Protein AF-X1T0F1-F1 (afdb_monomer_lite)

Structure (mmCIF, N/CA/C/O backbone):
data_AF-X1T0F1-F1
#
_entry.id   AF-X1T0F1-F1
#
loop_
_atom_site.group_PDB
_atom_site.id
_atom_site.type_symbol
_atom_site.label_atom_id
_atom_site.label_alt_id
_atom_site.label_comp_id
_atom_site.label_asym_id
_atom_site.label_entity_id
_atom_site.label_seq_id
_atom_site.pdbx_PDB_ins_code
_atom_site.Cartn_x
_atom_site.Cartn_y
_atom_site.Cartn_z
_atom_site.occupancy
_atom_site.B_iso_or_equiv
_atom_site.auth_seq_id
_atom_site.auth_comp_id
_atom_site.auth_asym_id
_atom_site.auth_atom_id
_atom_site.pdbx_PDB_model_num
ATOM 1 N N . ALA A 1 1 ? -6.357 20.536 0.862 1.00 38.81 1 ALA A N 1
ATOM 2 C CA . ALA A 1 1 ? -6.909 20.711 -0.493 1.00 38.81 1 ALA A CA 1
ATOM 3 C C . ALA A 1 1 ? -5.711 20.722 -1.430 1.00 38.81 1 ALA A C 1
ATOM 5 O O . ALA A 1 1 ? -4.717 21.283 -1.010 1.00 38.81 1 ALA A O 1
ATOM 6 N N . GLU A 1 2 ? -5.772 20.103 -2.612 1.00 41.88 2 GLU A N 1
ATOM 7 C CA . GLU A 1 2 ? -4.746 20.274 -3.667 1.00 41.88 2 GLU A CA 1
ATOM 8 C C . GLU A 1 2 ? -3.385 19.545 -3.539 1.00 41.88 2 GLU A C 1
ATOM 10 O O . GLU A 1 2 ? -2.365 20.178 -3.775 1.00 41.88 2 GLU A O 1
ATOM 15 N N . ASP A 1 3 ? -3.276 18.230 -3.307 1.00 52.44 3 ASP A N 1
ATOM 16 C CA . ASP A 1 3 ? -1.911 17.651 -3.439 1.00 52.44 3 ASP A CA 1
ATOM 17 C C . ASP A 1 3 ? -1.378 17.726 -4.892 1.00 52.44 3 ASP A C 1
ATOM 19 O O . ASP A 1 3 ? -0.166 17.714 -5.091 1.00 52.44 3 ASP A O 1
ATOM 23 N N . ARG A 1 4 ? -2.259 17.929 -5.894 1.00 55.28 4 ARG A N 1
ATOM 24 C CA . ARG A 1 4 ? -1.913 18.413 -7.255 1.00 55.28 4 ARG A CA 1
ATOM 25 C C . ARG A 1 4 ? -2.956 19.332 -7.930 1.00 55.28 4 ARG A C 1
ATOM 27 O O . ARG A 1 4 ? -2.794 19.678 -9.094 1.00 55.28 4 ARG A O 1
ATOM 34 N N . GLY A 1 5 ? -4.004 19.759 -7.212 1.00 61.00 5 GLY A N 1
ATOM 35 C CA . GLY A 1 5 ? -5.166 20.449 -7.807 1.00 61.00 5 GLY A CA 1
ATOM 36 C C . GLY A 1 5 ? -5.924 19.564 -8.813 1.00 61.00 5 GLY A C 1
ATOM 37 O O . GLY A 1 5 ? -5.440 18.505 -9.192 1.00 61.00 5 GLY A O 1
ATOM 38 N N . ILE A 1 6 ? -7.139 19.948 -9.210 1.00 74.81 6 ILE A N 1
ATOM 39 C CA . ILE A 1 6 ? -7.804 19.353 -10.383 1.00 74.81 6 ILE A CA 1
ATOM 40 C C . ILE A 1 6 ? -7.590 20.335 -11.534 1.00 74.81 6 ILE A C 1
ATOM 42 O O . ILE A 1 6 ? -7.916 21.513 -11.386 1.00 74.81 6 ILE A O 1
ATOM 46 N N . SER A 1 7 ? -7.047 19.870 -12.654 1.00 78.81 7 SER A N 1
ATOM 47 C CA . SER A 1 7 ? -6.971 20.631 -13.907 1.00 78.81 7 SER A CA 1
ATOM 48 C C . SER A 1 7 ? -7.656 19.853 -15.032 1.00 78.81 7 SER A C 1
ATOM 50 O O . SER A 1 7 ? -7.959 18.671 -14.865 1.00 78.81 7 SER A O 1
ATOM 52 N N . GLU A 1 8 ? -7.915 20.496 -16.176 1.00 74.38 8 GLU A N 1
ATOM 53 C CA . GLU A 1 8 ? -8.497 19.816 -17.350 1.00 74.38 8 GLU A CA 1
ATOM 54 C C . GLU A 1 8 ? -7.700 18.563 -17.755 1.00 74.38 8 GLU A C 1
ATOM 56 O O . GLU A 1 8 ? -8.297 17.556 -18.131 1.00 74.38 8 GLU A O 1
ATOM 61 N N . ASP A 1 9 ? -6.377 18.587 -17.569 1.00 78.00 9 ASP A N 1
ATOM 62 C CA . ASP A 1 9 ? -5.470 17.487 -17.913 1.00 78.00 9 ASP A CA 1
ATOM 63 C C . ASP A 1 9 ? -5.112 16.573 -16.724 1.00 78.00 9 ASP A C 1
ATOM 65 O O . ASP A 1 9 ? -4.380 15.594 -16.881 1.00 78.00 9 ASP A O 1
ATOM 69 N N . TYR A 1 10 ? -5.598 16.875 -15.516 1.00 78.00 10 TYR A N 1
ATOM 70 C CA . TYR A 1 10 ? -5.270 16.133 -14.299 1.00 78.00 10 TYR A CA 1
ATOM 71 C C . TYR A 1 10 ? -6.488 16.048 -13.371 1.00 78.00 10 TYR A C 1
ATOM 73 O O . TYR A 1 10 ? -6.728 16.902 -12.515 1.00 78.00 10 TYR A O 1
ATOM 81 N N . ILE A 1 11 ? -7.278 14.990 -13.566 1.00 83.44 11 ILE A N 1
ATOM 82 C CA . ILE A 1 11 ? -8.525 14.736 -12.823 1.00 83.44 11 ILE A CA 1
ATOM 83 C C . ILE A 1 11 ? -8.316 13.685 -11.726 1.00 83.44 11 ILE A C 1
ATOM 85 O O . ILE A 1 11 ? -8.919 13.770 -10.656 1.00 83.44 11 ILE A O 1
ATOM 89 N N . ILE A 1 12 ? -7.456 12.695 -11.979 1.00 83.88 12 ILE A N 1
ATOM 90 C CA . ILE A 1 12 ? -7.156 11.600 -11.053 1.00 83.88 12 ILE A CA 1
ATOM 91 C C . ILE A 1 12 ? -5.645 11.351 -10.983 1.00 83.88 12 ILE A C 1
ATOM 93 O O . ILE A 1 12 ? -4.949 11.594 -11.972 1.00 83.88 12 ILE A O 1
ATOM 97 N N . PRO A 1 13 ? -5.137 10.835 -9.850 1.00 83.88 13 PRO A N 1
ATOM 98 C CA . PRO A 1 13 ? -3.736 10.459 -9.728 1.00 83.88 13 PRO A CA 1
ATOM 99 C C . PRO A 1 13 ? -3.321 9.422 -10.763 1.00 83.88 13 PRO A C 1
ATOM 101 O O . PRO A 1 13 ? -4.090 8.531 -11.130 1.00 83.88 13 PRO A O 1
ATOM 104 N N . THR A 1 14 ? -2.070 9.513 -11.199 1.00 88.56 14 THR A N 1
ATOM 105 C CA . THR A 1 14 ? -1.490 8.506 -12.089 1.00 88.56 14 THR A CA 1
ATOM 106 C C . THR A 1 14 ? -1.084 7.251 -11.314 1.00 88.56 14 THR A C 1
ATOM 108 O O . THR A 1 14 ? -0.801 7.301 -10.119 1.00 88.56 14 THR A O 1
ATOM 111 N N . MET A 1 15 ? -0.951 6.112 -12.002 1.00 88.56 15 MET A N 1
ATOM 112 C CA . MET A 1 15 ? -0.453 4.866 -11.387 1.00 88.56 15 MET A CA 1
ATOM 113 C C . MET A 1 15 ? 0.969 4.983 -10.805 1.00 88.56 15 MET A C 1
ATOM 115 O O . MET A 1 15 ? 1.389 4.130 -10.022 1.00 88.56 15 MET A O 1
ATOM 119 N N . GLY A 1 16 ? 1.727 6.016 -11.191 1.00 86.50 16 GLY A N 1
ATOM 120 C CA . GLY A 1 16 ? 3.043 6.314 -10.624 1.00 86.50 16 GLY A CA 1
ATOM 121 C C . GLY A 1 16 ? 2.987 6.940 -9.227 1.00 86.50 16 GLY A C 1
ATOM 122 O O . GLY A 1 16 ? 3.962 6.839 -8.486 1.00 86.50 16 GLY A O 1
ATOM 123 N N . GLU A 1 17 ? 1.857 7.540 -8.851 1.00 88.50 17 GLU A N 1
ATOM 124 C CA . GLU A 1 17 ? 1.643 8.247 -7.581 1.00 88.50 17 GLU A CA 1
ATOM 125 C C . GLU A 1 17 ? 1.147 7.284 -6.504 1.00 88.50 17 GLU A C 1
ATOM 127 O O . GLU A 1 17 ? 0.007 7.314 -6.038 1.00 88.50 17 GLU A O 1
ATOM 132 N N . TRP A 1 18 ? 2.024 6.360 -6.139 1.00 89.88 18 TRP A N 1
ATOM 133 C CA . TRP A 1 18 ? 1.683 5.231 -5.286 1.00 89.88 18 TRP A CA 1
ATOM 134 C C . TRP A 1 18 ? 1.351 5.625 -3.836 1.00 89.88 18 TRP A C 1
ATOM 136 O O . TRP A 1 18 ? 0.657 4.880 -3.143 1.00 89.88 18 TRP A O 1
ATOM 146 N N . GLU A 1 19 ? 1.786 6.800 -3.375 1.00 89.81 19 GLU A N 1
ATOM 147 C CA . GLU A 1 19 ? 1.494 7.338 -2.043 1.00 89.81 19 GLU A CA 1
ATOM 148 C C . GLU A 1 19 ? -0.017 7.525 -1.816 1.00 89.81 19 GLU A C 1
ATOM 150 O O . GLU A 1 19 ? -0.516 7.408 -0.691 1.00 89.81 19 GLU A O 1
ATOM 155 N N . VAL A 1 20 ? -0.775 7.755 -2.893 1.00 92.38 20 VAL A N 1
ATOM 156 C CA . VAL A 1 20 ? -2.239 7.873 -2.863 1.00 92.38 20 VAL A CA 1
ATOM 157 C C . VAL A 1 20 ? -2.882 6.569 -2.378 1.00 92.38 20 VAL A C 1
ATOM 159 O O . VAL A 1 20 ? -3.823 6.620 -1.581 1.00 92.38 20 VAL A O 1
ATOM 162 N N . PHE A 1 21 ? -2.335 5.412 -2.765 1.00 92.44 21 PHE A N 1
ATOM 163 C CA . PHE A 1 21 ? -2.856 4.104 -2.354 1.00 92.44 21 PHE A CA 1
ATOM 164 C C . PHE A 1 21 ? -2.638 3.824 -0.863 1.00 92.44 21 PHE A C 1
ATOM 166 O O . PHE A 1 21 ? -3.458 3.147 -0.245 1.00 92.44 21 PHE A O 1
ATOM 173 N N . ILE A 1 22 ? -1.587 4.382 -0.244 1.00 95.19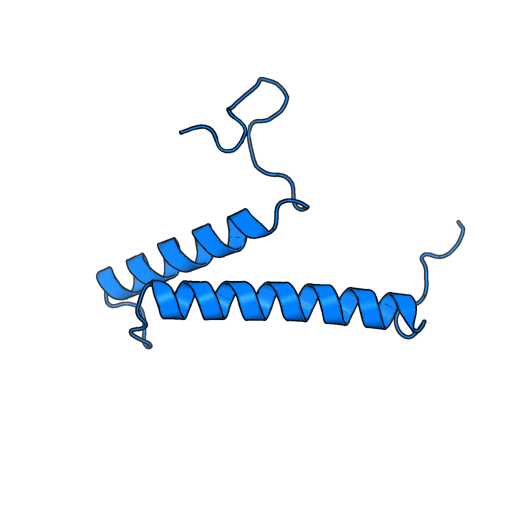 22 ILE A N 1
ATOM 174 C CA . ILE A 1 22 ? -1.404 4.301 1.217 1.00 95.19 22 ILE A CA 1
ATOM 175 C C . ILE A 1 22 ? -2.569 5.011 1.907 1.00 95.19 22 ILE A C 1
ATOM 177 O O . ILE A 1 22 ? -3.209 4.457 2.802 1.00 95.19 22 ILE A O 1
ATOM 181 N N . ARG A 1 23 ? -2.866 6.243 1.475 1.00 93.94 23 ARG A N 1
ATOM 182 C CA . ARG A 1 23 ? -3.947 7.047 2.055 1.00 93.94 23 ARG A CA 1
ATOM 183 C C . ARG A 1 23 ? -5.300 6.359 1.884 1.00 93.94 23 ARG A C 1
ATOM 185 O O . ARG A 1 23 ? -6.073 6.314 2.838 1.00 93.94 23 ARG A O 1
ATOM 192 N N . GLU A 1 24 ? -5.569 5.819 0.699 1.00 9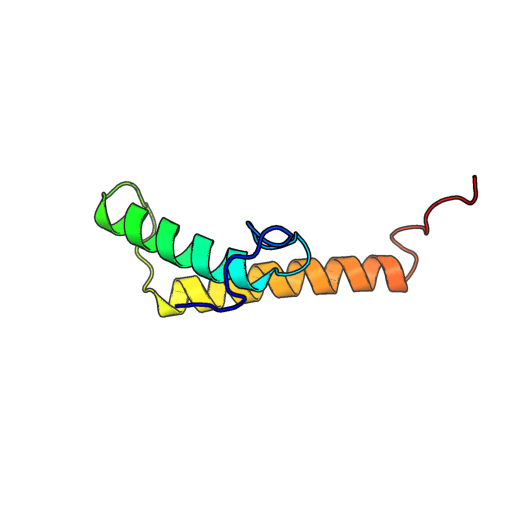4.94 24 GLU A N 1
ATOM 193 C CA . GLU A 1 24 ? -6.789 5.061 0.417 1.00 94.94 24 GLU A CA 1
ATOM 194 C C . GLU A 1 24 ? -6.918 3.840 1.337 1.00 94.94 24 GLU A C 1
ATOM 196 O O . GLU A 1 24 ? -7.926 3.706 2.031 1.00 94.94 24 GLU A O 1
ATOM 201 N N . ALA A 1 25 ? -5.879 3.003 1.423 1.00 95.88 25 ALA A N 1
ATOM 202 C CA . ALA A 1 25 ? -5.883 1.801 2.256 1.00 95.88 25 ALA A CA 1
ATOM 203 C C . ALA A 1 25 ? -6.159 2.115 3.735 1.00 95.88 25 ALA A C 1
ATOM 205 O O . ALA A 1 25 ? -6.931 1.413 4.393 1.00 95.88 25 ALA A O 1
ATOM 206 N N . VAL A 1 26 ? -5.574 3.198 4.255 1.00 96.56 26 VAL A N 1
ATOM 207 C CA . VAL A 1 26 ? -5.805 3.653 5.631 1.00 96.56 26 VAL A CA 1
ATOM 208 C C . VAL A 1 26 ? -7.254 4.091 5.828 1.00 96.56 26 VAL A C 1
ATOM 210 O O . VAL A 1 26 ? -7.888 3.670 6.792 1.00 96.56 26 VAL A O 1
ATOM 213 N N . VAL A 1 27 ? -7.801 4.918 4.932 1.00 97.00 27 VAL A N 1
ATOM 214 C CA . VAL A 1 27 ? -9.181 5.422 5.053 1.00 97.00 27 VAL A CA 1
ATOM 215 C C . VAL A 1 27 ? -10.196 4.283 4.947 1.00 97.00 27 VAL A C 1
ATOM 217 O O . VAL A 1 27 ? -11.104 4.199 5.775 1.00 97.00 27 VAL A O 1
ATOM 220 N N . VAL A 1 28 ? -10.018 3.377 3.985 1.00 97.12 28 VAL A N 1
ATOM 221 C CA . VAL A 1 28 ? -10.886 2.205 3.808 1.00 97.12 28 VAL A CA 1
ATOM 222 C C . VAL A 1 28 ? -10.797 1.277 5.021 1.00 97.12 28 VAL A C 1
ATOM 224 O O . VAL A 1 28 ? -11.829 0.860 5.545 1.00 97.12 28 VAL A O 1
ATOM 227 N N . GLY A 1 29 ? -9.588 1.002 5.524 1.00 96.94 29 GLY A N 1
ATOM 228 C CA . GLY A 1 29 ? -9.384 0.173 6.713 1.00 96.94 29 GLY A CA 1
ATOM 229 C C . GLY A 1 29 ? -10.039 0.762 7.962 1.00 96.94 29 GLY A C 1
ATOM 230 O O . GLY A 1 29 ? -10.765 0.063 8.669 1.00 96.94 29 GLY A O 1
ATOM 231 N N . MET A 1 30 ? -9.867 2.066 8.195 1.00 97.69 30 MET A N 1
ATOM 232 C CA . MET A 1 30 ? -10.531 2.761 9.300 1.00 97.69 30 MET A CA 1
ATOM 233 C C . MET A 1 30 ? -12.057 2.699 9.172 1.00 97.69 30 MET A C 1
ATOM 235 O O . MET A 1 30 ? -12.739 2.434 10.163 1.00 97.69 30 MET A O 1
ATOM 239 N N . LYS A 1 31 ? -12.604 2.869 7.960 1.00 97.88 31 LYS A N 1
ATOM 240 C CA . LYS A 1 31 ? -14.054 2.786 7.739 1.00 97.88 31 LYS A CA 1
ATOM 241 C C . LYS A 1 31 ? -14.598 1.371 7.946 1.00 97.88 31 LYS A C 1
ATOM 243 O O . LYS A 1 31 ? -15.671 1.211 8.521 1.00 97.88 31 LYS A O 1
ATOM 248 N N . ALA A 1 32 ? -13.850 0.345 7.548 1.00 97.25 32 ALA A N 1
ATOM 249 C CA . ALA A 1 32 ? -14.210 -1.050 7.784 1.00 97.25 32 ALA A CA 1
ATOM 250 C C . ALA A 1 32 ? -14.250 -1.398 9.286 1.00 97.25 32 ALA A C 1
ATOM 252 O O . ALA A 1 32 ? -15.117 -2.157 9.728 1.00 97.25 32 ALA A O 1
ATOM 253 N N . ILE A 1 33 ? -13.337 -0.824 10.080 1.00 96.94 33 ILE A N 1
ATOM 254 C CA . ILE A 1 33 ? -13.339 -0.948 11.546 1.00 96.94 33 ILE A CA 1
ATOM 255 C C . ILE A 1 33 ? -14.557 -0.237 12.141 1.00 96.94 33 ILE A C 1
ATOM 257 O O . ILE A 1 33 ? -15.252 -0.822 12.971 1.00 96.94 33 ILE A O 1
ATOM 261 N N . GLU A 1 34 ? -14.845 0.986 11.690 1.00 96.56 34 GLU A N 1
ATOM 262 C CA . GLU A 1 34 ? -16.010 1.768 12.123 1.00 96.56 34 GLU A CA 1
ATOM 263 C C . GLU A 1 34 ? -17.332 1.031 11.849 1.00 96.56 34 GLU A C 1
ATOM 265 O O . GLU A 1 34 ? -18.208 0.983 12.707 1.00 96.56 34 GLU A O 1
ATOM 270 N N . GLN A 1 35 ? -17.463 0.404 10.677 1.00 97.62 35 GLN A N 1
ATOM 271 C CA . GLN A 1 35 ? -18.655 -0.353 10.278 1.00 97.62 35 GLN A CA 1
ATOM 272 C C . GLN A 1 35 ? -18.749 -1.747 10.919 1.00 97.62 35 GLN A C 1
ATOM 274 O O . GLN A 1 35 ? -19.732 -2.452 10.705 1.00 97.62 35 GLN A O 1
ATOM 279 N N . GLY A 1 36 ? -17.738 -2.175 11.681 1.00 96.38 36 GLY A N 1
ATOM 280 C CA . GLY A 1 36 ? -17.721 -3.487 12.330 1.00 96.38 36 GLY A CA 1
ATOM 281 C C . GLY A 1 36 ? -17.547 -4.672 11.374 1.00 96.38 36 GLY A C 1
ATOM 282 O O . GLY A 1 36 ? -17.776 -5.810 11.776 1.00 96.38 36 GLY A O 1
ATOM 283 N N . VAL A 1 37 ? -17.129 -4.428 10.128 1.00 97.44 37 VAL A N 1
ATOM 284 C CA . VAL A 1 37 ? -16.879 -5.480 9.123 1.00 97.44 37 VAL A CA 1
ATOM 285 C C . VAL A 1 37 ? -15.424 -5.961 9.128 1.00 97.44 37 VAL A C 1
ATOM 287 O O . VAL A 1 37 ? -15.116 -7.029 8.598 1.00 97.44 37 VAL A O 1
ATOM 290 N N . ALA A 1 38 ? -14.511 -5.199 9.739 1.00 96.44 38 ALA A N 1
ATOM 291 C CA . ALA A 1 38 ? -13.113 -5.587 9.886 1.00 96.44 38 ALA A CA 1
ATOM 292 C C . ALA A 1 38 ? -12.911 -6.599 11.028 1.00 96.44 38 ALA A C 1
ATOM 294 O O . ALA A 1 38 ? -13.346 -6.386 12.160 1.00 96.44 38 ALA A O 1
ATOM 295 N N . ARG A 1 39 ? -12.179 -7.683 10.734 1.00 95.75 39 ARG A N 1
ATOM 296 C CA . ARG A 1 39 ? -11.744 -8.674 11.736 1.00 95.75 39 ARG A CA 1
ATOM 297 C C . ARG A 1 39 ? -10.609 -8.148 12.618 1.00 95.75 39 ARG A C 1
ATOM 299 O O . ARG A 1 39 ? -10.611 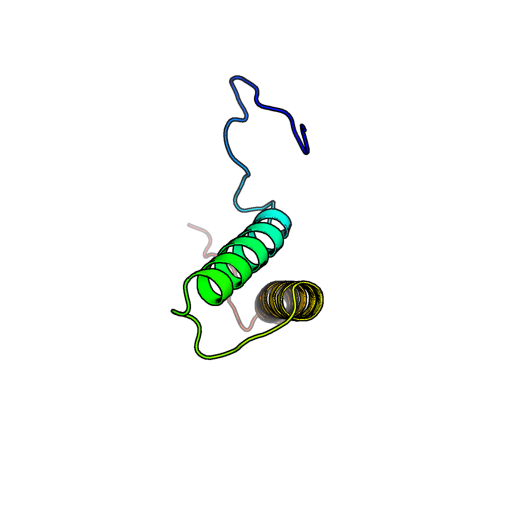-8.376 13.823 1.00 95.75 39 ARG A O 1
ATOM 306 N N . GLU A 1 40 ? -9.650 -7.449 12.016 1.00 93.06 40 GLU A N 1
ATOM 307 C CA . GLU A 1 40 ? -8.522 -6.816 12.708 1.00 93.06 40 GLU A CA 1
ATOM 308 C C . GLU A 1 40 ? -8.857 -5.351 13.018 1.00 93.06 40 GLU A C 1
ATOM 310 O O . GLU A 1 40 ? -9.347 -4.628 12.150 1.00 93.06 40 GLU A O 1
ATOM 315 N N . LYS A 1 41 ? -8.576 -4.902 14.247 1.00 93.88 41 LYS A N 1
ATOM 316 C CA . LYS A 1 41 ? -8.816 -3.523 14.703 1.00 93.88 41 LYS A CA 1
ATOM 317 C C . LYS A 1 41 ? -7.491 -2.817 14.949 1.00 93.88 41 LYS A C 1
ATOM 319 O O . LYS A 1 41 ? -7.038 -2.707 16.083 1.00 93.88 41 LYS A O 1
ATOM 324 N N . LEU A 1 42 ? -6.862 -2.399 13.862 1.00 94.62 42 LEU A N 1
ATOM 325 C CA . LEU A 1 42 ? -5.601 -1.668 13.899 1.00 94.62 42 LEU A CA 1
ATOM 326 C C . LEU A 1 42 ? -5.854 -0.168 14.047 1.00 94.62 42 LEU A C 1
ATOM 328 O O . LEU A 1 42 ? -6.866 0.358 13.583 1.00 94.62 42 LEU A O 1
ATOM 332 N N . SER A 1 43 ? -4.914 0.529 14.671 1.00 96.06 43 SER A N 1
ATOM 333 C CA . SER A 1 43 ? -4.893 1.987 14.680 1.00 96.06 43 SER A CA 1
ATOM 334 C C . SER A 1 43 ? -4.561 2.549 13.294 1.00 96.06 43 SER A C 1
ATOM 336 O O . SER A 1 43 ? -3.984 1.879 12.431 1.00 96.06 43 SER A O 1
ATOM 338 N N . ARG A 1 44 ? -4.880 3.830 13.090 1.00 94.38 44 ARG A N 1
ATOM 339 C CA . ARG A 1 44 ? -4.550 4.554 11.856 1.00 94.38 44 ARG A CA 1
ATOM 340 C C . ARG A 1 44 ? -3.053 4.513 11.541 1.00 94.38 44 ARG A C 1
ATOM 342 O O . ARG A 1 44 ? -2.676 4.328 10.385 1.00 94.38 44 ARG A O 1
ATOM 349 N N . ASP A 1 45 ? -2.211 4.654 12.559 1.00 97.00 45 ASP A N 1
ATOM 350 C CA . ASP A 1 45 ? -0.756 4.658 12.405 1.00 97.00 45 ASP A CA 1
ATOM 351 C C . ASP A 1 45 ? -0.223 3.269 12.040 1.00 97.00 45 ASP A C 1
ATOM 353 O O . ASP A 1 45 ? 0.662 3.148 11.193 1.00 97.00 45 ASP A O 1
ATOM 357 N N . GLU A 1 46 ? -0.785 2.209 12.625 1.00 97.12 46 GLU A N 1
ATOM 358 C CA . GLU A 1 46 ? -0.441 0.829 12.272 1.00 97.12 46 GLU A CA 1
ATOM 359 C C . GLU A 1 46 ? -0.851 0.498 10.836 1.00 97.12 46 GLU A C 1
ATOM 361 O O . GLU A 1 46 ? -0.049 -0.069 10.094 1.00 97.12 46 GLU A O 1
ATOM 366 N N . LEU A 1 47 ? -2.058 0.895 10.415 1.00 96.56 47 LEU A N 1
ATOM 367 C CA . LEU A 1 47 ? -2.510 0.735 9.029 1.00 96.56 47 LEU A CA 1
ATOM 368 C C . LEU A 1 47 ? -1.613 1.498 8.054 1.00 96.56 47 LEU A C 1
ATOM 370 O O . LEU A 1 47 ? -1.254 0.955 7.013 1.00 96.56 47 LEU A O 1
ATOM 374 N N . THR A 1 48 ? -1.211 2.720 8.413 1.00 96.69 48 THR A N 1
ATOM 375 C CA . THR A 1 48 ? -0.336 3.555 7.580 1.00 96.69 48 THR A CA 1
ATOM 376 C C . THR A 1 48 ? 1.020 2.887 7.390 1.00 96.69 48 THR A C 1
ATOM 378 O O . THR A 1 48 ? 1.423 2.631 6.258 1.00 96.69 48 THR A O 1
ATOM 381 N N . LYS A 1 49 ? 1.686 2.507 8.489 1.00 97.44 49 LYS A N 1
ATOM 382 C CA . LYS A 1 49 ? 2.989 1.825 8.447 1.00 97.44 49 LYS A CA 1
ATOM 383 C C . LYS A 1 49 ? 2.917 0.497 7.699 1.00 97.44 49 LYS A C 1
ATOM 385 O O . LYS A 1 49 ? 3.838 0.152 6.963 1.00 97.44 49 LYS A O 1
ATOM 390 N N . ARG A 1 50 ? 1.832 -0.262 7.881 1.00 96.81 50 ARG A N 1
ATOM 391 C CA . ARG A 1 50 ? 1.629 -1.549 7.208 1.00 96.81 50 ARG A CA 1
ATOM 392 C C . ARG A 1 50 ? 1.454 -1.370 5.701 1.00 96.81 50 ARG A C 1
ATOM 394 O O . ARG A 1 50 ? 2.107 -2.083 4.945 1.00 96.81 50 ARG A O 1
ATOM 401 N N . ALA A 1 51 ? 0.615 -0.426 5.278 1.00 96.69 51 ALA A N 1
ATOM 402 C CA . ALA A 1 51 ? 0.387 -0.132 3.866 1.00 96.69 51 A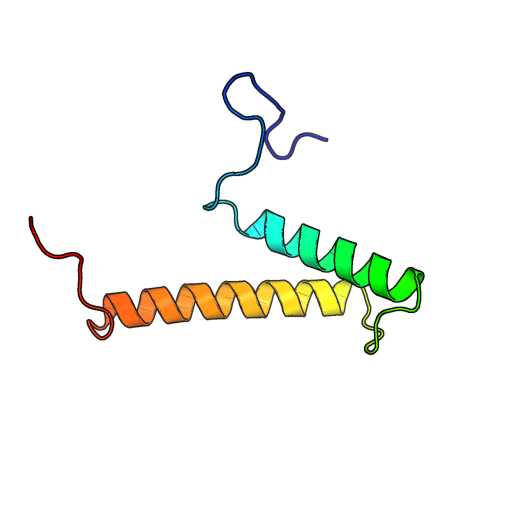LA A CA 1
ATOM 403 C C . ALA A 1 51 ? 1.658 0.402 3.187 1.00 96.69 51 ALA A C 1
ATOM 405 O O . ALA A 1 51 ? 2.045 -0.104 2.135 1.00 96.69 51 ALA A O 1
ATOM 406 N N . GLU A 1 52 ? 2.347 1.354 3.820 1.00 96.50 52 GLU A N 1
ATOM 407 C CA . GLU A 1 52 ? 3.614 1.902 3.326 1.00 96.50 52 GLU A CA 1
ATOM 408 C C . GLU A 1 52 ? 4.661 0.800 3.139 1.00 96.50 52 GLU A C 1
ATOM 410 O O . GLU A 1 52 ? 5.236 0.668 2.058 1.00 96.50 52 GLU A O 1
ATOM 415 N N . LYS A 1 53 ? 4.857 -0.036 4.167 1.00 97.38 53 LYS A N 1
ATOM 416 C CA . LYS A 1 53 ? 5.801 -1.154 4.126 1.00 97.38 53 LYS A CA 1
ATOM 417 C C . LYS A 1 53 ? 5.493 -2.106 2.970 1.00 97.38 53 LYS A C 1
ATOM 419 O O . LYS A 1 53 ? 6.377 -2.376 2.167 1.00 97.38 53 LYS A O 1
ATOM 424 N N . MET A 1 54 ? 4.250 -2.580 2.862 1.00 97.19 54 MET A N 1
ATOM 425 C CA . MET A 1 54 ? 3.861 -3.546 1.829 1.00 97.19 54 MET A CA 1
ATOM 426 C C . MET A 1 54 ? 4.073 -3.004 0.416 1.00 97.19 54 MET A C 1
ATOM 428 O O . MET A 1 54 ? 4.626 -3.702 -0.434 1.00 97.19 54 MET A O 1
ATOM 432 N N . ILE A 1 55 ? 3.643 -1.766 0.156 1.00 95.62 55 ILE A N 1
ATOM 433 C CA . ILE A 1 55 ? 3.749 -1.190 -1.187 1.00 95.62 55 ILE A CA 1
ATOM 434 C C . ILE A 1 55 ? 5.217 -0.934 -1.535 1.00 95.62 55 ILE A C 1
ATOM 436 O O . ILE A 1 55 ? 5.651 -1.271 -2.637 1.00 95.62 55 ILE A O 1
ATOM 440 N N . LYS A 1 56 ? 6.001 -0.397 -0.595 1.00 96.06 56 LYS A N 1
ATOM 441 C CA . LYS A 1 56 ? 7.432 -0.157 -0.796 1.00 96.06 56 LYS A CA 1
ATOM 442 C C . LYS A 1 56 ? 8.189 -1.456 -1.073 1.00 96.06 56 LYS A C 1
ATOM 444 O O . LYS A 1 56 ? 8.878 -1.542 -2.087 1.00 96.06 56 LYS A O 1
ATOM 449 N N . GLU A 1 57 ? 8.006 -2.475 -0.236 1.00 97.44 57 GLU A N 1
ATOM 450 C CA . GLU A 1 57 ? 8.667 -3.777 -0.391 1.00 97.44 57 GLU A CA 1
ATOM 451 C C . GLU A 1 57 ? 8.323 -4.431 -1.734 1.00 97.44 57 GLU A C 1
ATOM 453 O O . GLU A 1 57 ? 9.216 -4.915 -2.425 1.00 97.44 57 GLU A O 1
ATOM 458 N N . ALA A 1 58 ? 7.054 -4.401 -2.153 1.00 96.69 58 ALA A N 1
ATOM 459 C CA . ALA A 1 58 ? 6.639 -4.969 -3.435 1.00 96.69 58 ALA A CA 1
ATOM 460 C C . ALA A 1 58 ? 7.312 -4.271 -4.631 1.00 96.69 58 ALA A C 1
ATOM 462 O O . ALA A 1 58 ? 7.763 -4.929 -5.576 1.00 96.69 58 ALA A O 1
ATOM 463 N N . ARG A 1 59 ? 7.408 -2.936 -4.588 1.00 95.38 59 ARG A N 1
ATOM 464 C CA . ARG A 1 59 ? 8.053 -2.135 -5.639 1.00 95.38 59 ARG A CA 1
ATOM 465 C C . ARG A 1 59 ? 9.556 -2.383 -5.688 1.00 95.38 59 ARG A C 1
ATOM 467 O O . ARG A 1 59 ? 10.096 -2.618 -6.766 1.00 95.38 59 ARG A O 1
ATOM 474 N N . GLU A 1 60 ? 10.216 -2.370 -4.534 1.00 96.81 60 GLU A N 1
ATOM 475 C CA . GLU A 1 60 ? 11.655 -2.620 -4.418 1.00 96.81 60 GLU A CA 1
ATOM 476 C C . GLU A 1 60 ? 12.018 -4.043 -4.848 1.00 96.81 60 GLU A C 1
ATOM 478 O O . GLU A 1 60 ? 12.960 -4.224 -5.618 1.00 96.81 60 GLU A O 1
ATOM 483 N N . ALA A 1 61 ? 11.239 -5.043 -4.428 1.00 97.50 61 ALA A N 1
ATOM 484 C CA . ALA A 1 61 ? 11.431 -6.429 -4.838 1.00 97.50 61 ALA A CA 1
ATOM 485 C C . ALA A 1 61 ? 11.303 -6.580 -6.357 1.00 97.50 61 ALA A C 1
ATOM 487 O O . ALA A 1 61 ? 12.181 -7.155 -6.994 1.00 97.50 61 ALA A O 1
ATOM 488 N N . THR A 1 62 ? 10.257 -6.008 -6.958 1.00 96.19 62 THR A N 1
ATOM 489 C CA . THR A 1 62 ? 10.061 -6.062 -8.415 1.00 96.19 62 THR A CA 1
ATOM 490 C C . THR A 1 62 ? 11.213 -5.384 -9.155 1.00 96.19 62 THR A C 1
ATOM 492 O O . THR A 1 62 ? 11.788 -5.970 -10.070 1.00 96.19 62 THR A O 1
ATOM 495 N N . ALA A 1 63 ? 11.614 -4.185 -8.724 1.00 95.56 63 ALA A N 1
ATOM 496 C CA . ALA A 1 63 ? 12.741 -3.468 -9.315 1.00 95.56 63 ALA A CA 1
ATOM 497 C C . ALA A 1 63 ? 14.056 -4.257 -9.192 1.00 95.56 63 ALA A C 1
ATOM 499 O O . ALA A 1 63 ? 14.848 -4.291 -10.134 1.00 95.56 63 ALA A O 1
ATOM 500 N N . LEU A 1 64 ? 14.280 -4.929 -8.059 1.00 97.81 64 LEU A N 1
ATOM 501 C CA . LEU A 1 64 ? 15.443 -5.785 -7.852 1.00 97.81 64 LEU A CA 1
ATOM 502 C C . LEU A 1 64 ? 15.429 -7.000 -8.784 1.00 97.81 64 LEU A C 1
ATOM 504 O O . LEU A 1 64 ? 16.466 -7.314 -9.360 1.00 97.81 64 LEU A O 1
ATOM 508 N N . LEU A 1 65 ? 14.278 -7.656 -8.955 1.00 97.50 65 LEU A N 1
ATOM 509 C CA . LEU A 1 65 ? 14.120 -8.797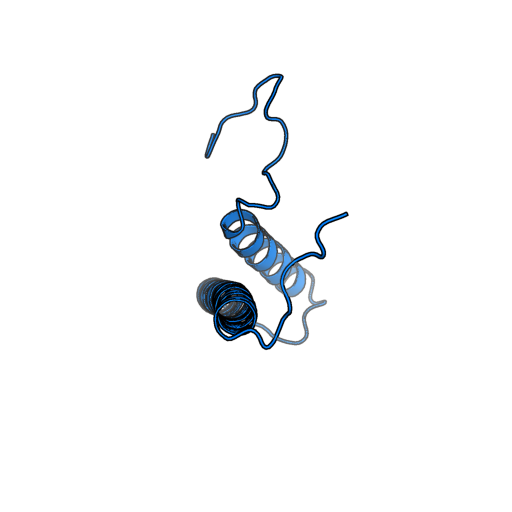 -9.861 1.00 97.50 65 LEU A CA 1
ATOM 510 C C . LEU A 1 65 ? 14.359 -8.407 -11.327 1.00 97.50 65 LEU A C 1
ATOM 512 O O . LEU A 1 65 ? 14.982 -9.163 -12.069 1.00 97.50 65 LEU A O 1
ATOM 516 N N . MET A 1 66 ? 13.916 -7.216 -11.736 1.00 96.12 66 MET A N 1
ATOM 517 C CA . MET A 1 66 ? 14.222 -6.664 -13.061 1.00 96.12 66 MET A CA 1
ATOM 518 C C . MET A 1 66 ? 15.718 -6.351 -13.198 1.00 96.12 66 MET A C 1
ATOM 520 O O . MET A 1 66 ? 16.346 -6.729 -14.183 1.00 96.12 66 MET A O 1
ATOM 524 N N . LYS A 1 67 ? 16.323 -5.712 -12.188 1.00 95.56 67 LYS A N 1
ATOM 525 C CA . LYS A 1 67 ? 17.751 -5.349 -12.194 1.00 95.56 67 LYS A CA 1
ATOM 526 C C . LYS A 1 67 ? 18.675 -6.569 -12.200 1.00 95.56 67 LYS A C 1
ATOM 528 O O . LYS A 1 67 ? 19.745 -6.513 -12.798 1.00 95.56 67 LYS A O 1
ATOM 533 N N . SER A 1 68 ? 18.298 -7.646 -11.516 1.00 96.44 68 SER A N 1
ATOM 534 C CA . SER A 1 68 ? 19.078 -8.886 -11.463 1.00 96.44 68 SER A CA 1
ATOM 535 C C . SER A 1 68 ? 18.907 -9.767 -12.704 1.00 96.44 68 SER A C 1
ATOM 537 O O . SER A 1 68 ? 19.598 -10.777 -12.815 1.00 96.44 68 SER A O 1
ATOM 539 N N . GLY A 1 69 ? 18.007 -9.405 -13.627 1.00 93.62 69 GLY A N 1
ATOM 540 C CA . GLY A 1 69 ? 17.701 -10.192 -14.823 1.00 93.62 69 GLY A CA 1
ATOM 541 C C . GLY A 1 69 ? 16.834 -11.426 -14.556 1.00 93.62 69 GLY A C 1
ATOM 542 O O . GLY A 1 69 ? 16.644 -12.236 -15.459 1.00 93.62 69 GLY A O 1
ATOM 543 N N . LEU A 1 70 ? 16.295 -11.577 -13.339 1.00 95.69 70 LEU A N 1
ATOM 544 C CA . LEU A 1 70 ? 15.325 -12.632 -13.017 1.00 95.69 70 LEU A CA 1
ATOM 545 C C . LEU A 1 70 ? 13.962 -12.365 -13.667 1.00 95.69 70 LEU A C 1
ATOM 547 O O . LEU A 1 70 ? 13.253 -13.306 -14.017 1.00 95.69 70 LEU A O 1
ATOM 551 N N . ILE A 1 71 ? 13.609 -11.090 -13.851 1.00 95.75 71 ILE A N 1
ATOM 552 C CA . ILE A 1 71 ? 12.552 -10.663 -14.769 1.00 95.75 71 ILE A CA 1
ATOM 553 C C . ILE A 1 71 ? 13.246 -10.173 -16.046 1.00 95.75 71 ILE A C 1
ATOM 555 O O . ILE A 1 71 ? 14.002 -9.199 -15.972 1.00 95.75 71 ILE A O 1
ATOM 559 N N . PRO A 1 72 ? 13.031 -10.831 -17.199 1.00 92.94 72 PRO A N 1
ATOM 560 C CA . PRO A 1 72 ? 13.679 -10.442 -18.442 1.00 92.94 72 PRO A CA 1
ATOM 561 C C . PRO A 1 72 ? 13.181 -9.069 -18.922 1.00 92.94 72 PRO A C 1
ATOM 563 O O . PRO A 1 72 ? 12.031 -8.701 -18.655 1.00 92.94 72 PRO A O 1
ATOM 566 N N . PRO A 1 73 ? 14.022 -8.306 -19.644 1.00 91.31 73 PRO A N 1
ATOM 567 C CA . PRO A 1 73 ? 13.583 -7.082 -20.296 1.00 91.31 73 PRO A CA 1
ATOM 568 C C . PRO A 1 73 ? 12.531 -7.394 -21.366 1.00 91.31 73 PRO A C 1
ATOM 570 O O . PRO A 1 73 ? 12.430 -8.520 -21.860 1.00 91.31 73 PRO A O 1
ATOM 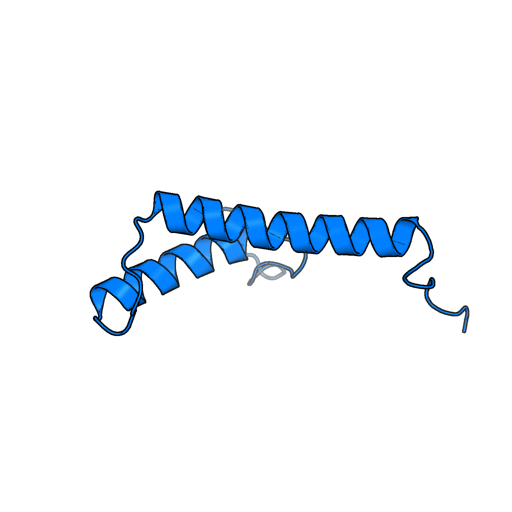573 N N . VAL A 1 74 ? 11.746 -6.380 -21.727 1.00 91.88 74 VAL A N 1
ATOM 574 C CA . VAL A 1 74 ? 10.789 -6.495 -22.829 1.00 91.88 74 VAL A CA 1
ATOM 575 C C . VAL A 1 74 ? 11.529 -6.902 -24.116 1.00 91.88 74 VAL A C 1
ATOM 577 O O . VAL A 1 74 ? 12.588 -6.333 -24.390 1.00 91.88 74 VAL A O 1
ATOM 580 N N . PRO A 1 75 ? 11.030 -7.888 -24.888 1.00 90.00 75 PRO A N 1
ATOM 581 C CA . PRO A 1 75 ? 11.625 -8.234 -26.174 1.00 90.00 75 PRO A CA 1
ATOM 582 C C . PRO A 1 75 ? 11.627 -7.031 -27.120 1.00 90.00 75 PRO A C 1
ATOM 584 O O . PRO A 1 75 ? 10.653 -6.277 -27.162 1.00 90.00 75 PRO A O 1
ATOM 587 N N . GLU A 1 76 ? 12.699 -6.873 -27.893 1.00 87.19 76 GLU A N 1
ATOM 588 C CA . GLU A 1 76 ? 12.711 -5.940 -29.019 1.00 87.19 76 GLU A CA 1
ATOM 589 C C . GLU A 1 76 ? 11.796 -6.515 -30.111 1.00 87.19 76 GLU A C 1
ATOM 591 O O . GLU A 1 76 ? 11.997 -7.646 -30.560 1.00 87.19 76 GLU A O 1
ATOM 596 N N . GLY A 1 77 ? 10.722 -5.785 -30.425 1.00 70.88 77 GLY A N 1
ATOM 597 C CA . GLY A 1 77 ? 9.744 -6.151 -31.454 1.00 70.88 77 GLY A CA 1
ATOM 598 C C . GLY A 1 77 ? 10.200 -5.823 -32.866 1.00 70.88 77 GLY A C 1
ATOM 599 O O . GLY A 1 77 ? 11.120 -4.989 -33.018 1.00 70.88 77 GLY A O 1
#

Secondary structure (DSSP, 8-state):
--SS--BTTBSS--TT-THHHHHHHHHHHHHHHHTT--SS---HHHHHHHHHHHHHHHHHHHHHHHHTTSSPPPPP-

pLDDT: mean 90.13, std 12.41, range [38.81, 97.88]

Organism: NCBI:txid412755

Foldseek 3Di:
DCPPDDDPVRHDDDPVPCLVVLVVQLVVQVVCVVVVNDPDDDDSVRSSVVSVVVVVCVVVVVVVCDVVCVPPDDDDD

Radius of gyration: 17.1 Å; chains: 1; bounding box: 38×33×46 Å

Sequence (77 aa):
AEDRGISEDYIIPTMGEWEVFIREAVVVGMKAIEQGVAREKLSRDELTKRAEKMIKEAREATALLMKSGLIPPVPEG